Protein AF-A0A7Y3H5L2-F1 (afdb_monomer)

pLDDT: mean 88.48, std 7.71, range [59.91, 95.19]

Foldseek 3Di:
DDKWWWWFDDPLKIKIWIWDDDPPWIWIWIDILNHTQDIDIHQWDWGDNPVWNWIWTWGHDPVDIDIFIDTPNDTTDIGIDDPVVVLVVSVVSVSHD

Secondary structure (DSSP, 8-state):
-PPEEEEEEETTEEEEEEEEE-SS-EEEEEEETTEEEEEEEESEEEEEETTTTEEEEEEE-SS-EEEEEEETTEEEPPEEE-HHHHHHHHHHTT---

Nearest PDB structures (foldseek):
  6u3s-assembly1_A  TM=8.812E-01  e=5.044E+00  Homo sapiens
  7oa7-assembly1_A  TM=5.496E-01  e=4.078E+00  Streptococcus sanguinis
  1vyg-assembly1_A  TM=4.434E-01  e=8.585E+00  Schistosoma mansoni
  7oa8-assembly1_A  TM=3.319E-01  e=6.240E+00  Streptococcus sanguinis

Solvent-accessible surface area (backbone atoms only — not comparable to full-atom values): 5561 Å² total; per-residue (Å²): 118,76,68,47,39,28,35,38,76,57,99,90,44,43,38,37,42,38,40,36,53,52,102,88,43,27,42,38,36,38,25,48,62,81,43,76,74,52,75,48,70,42,52,58,50,76,48,70,46,92,90,49,66,32,37,40,39,38,42,52,54,101,87,50,74,50,75,50,34,28,45,78,83,40,81,51,73,68,44,79,48,56,71,70,63,48,52,53,51,34,35,77,69,70,60,49,130

Structure (mmCIF, N/CA/C/O backbone):
data_AF-A0A7Y3H5L2-F1
#
_entry.id   AF-A0A7Y3H5L2-F1
#
loop_
_atom_site.group_PDB
_atom_site.id
_atom_site.type_symbol
_atom_site.label_atom_id
_atom_site.label_alt_id
_atom_site.label_comp_id
_atom_site.label_asym_id
_atom_site.label_entity_id
_atom_site.label_seq_id
_atom_site.pdbx_PDB_ins_code
_atom_site.Cartn_x
_atom_site.Cartn_y
_atom_site.Cartn_z
_atom_site.occupancy
_atom_site.B_iso_or_equiv
_atom_site.auth_seq_id
_atom_site.auth_comp_id
_atom_site.auth_asym_id
_atom_site.auth_atom_id
_atom_site.pdbx_PDB_model_num
ATOM 1 N N . MET A 1 1 ? 16.400 6.114 -6.973 1.00 69.38 1 MET A N 1
ATOM 2 C CA . MET A 1 1 ? 14.996 6.553 -7.190 1.00 69.38 1 MET A CA 1
ATOM 3 C C . MET A 1 1 ? 14.257 6.649 -5.852 1.00 69.38 1 MET A C 1
ATOM 5 O O . MET A 1 1 ? 14.654 5.973 -4.912 1.00 69.38 1 MET A O 1
ATOM 9 N N . PHE A 1 2 ? 13.210 7.479 -5.730 1.00 81.50 2 PHE A N 1
ATOM 10 C CA . PHE A 1 2 ? 12.421 7.594 -4.489 1.00 81.50 2 PHE A CA 1
ATOM 11 C C . PHE A 1 2 ? 11.285 6.565 -4.429 1.00 81.50 2 PHE A C 1
ATOM 13 O O . PHE A 1 2 ? 10.659 6.266 -5.447 1.00 81.50 2 PHE A O 1
ATOM 20 N N . ALA A 1 3 ? 10.984 6.072 -3.225 1.00 89.44 3 ALA A N 1
ATOM 21 C CA . ALA A 1 3 ? 9.846 5.187 -3.001 1.00 89.44 3 ALA A CA 1
ATOM 22 C C . ALA A 1 3 ? 8.508 5.922 -3.204 1.00 89.44 3 ALA A C 1
ATOM 24 O O . ALA A 1 3 ? 8.342 7.080 -2.810 1.00 89.44 3 ALA A O 1
ATOM 25 N N . LYS A 1 4 ? 7.543 5.228 -3.807 1.00 92.38 4 LYS A N 1
ATOM 26 C CA . LYS A 1 4 ? 6.153 5.660 -3.967 1.00 92.38 4 LYS A CA 1
ATOM 27 C C . LYS A 1 4 ? 5.292 4.911 -2.953 1.00 92.38 4 LYS A C 1
ATOM 29 O O . LYS A 1 4 ? 5.480 3.713 -2.759 1.00 92.38 4 LYS A O 1
ATOM 34 N N . TYR A 1 5 ? 4.345 5.620 -2.348 1.00 94.38 5 TYR A N 1
ATOM 35 C CA . TYR A 1 5 ? 3.444 5.072 -1.340 1.00 94.38 5 TYR A CA 1
ATOM 36 C C . TYR A 1 5 ? 2.003 5.210 -1.807 1.00 94.38 5 TYR A C 1
ATOM 38 O O . TYR A 1 5 ? 1.605 6.244 -2.359 1.00 94.38 5 TYR A O 1
ATOM 46 N N . TYR A 1 6 ? 1.235 4.161 -1.567 1.00 94.94 6 TYR A N 1
ATOM 47 C CA . TYR A 1 6 ? -0.196 4.116 -1.789 1.00 94.94 6 TYR A CA 1
ATOM 48 C C . TYR A 1 6 ? -0.852 3.551 -0.542 1.00 94.94 6 TYR A C 1
ATOM 50 O O . TYR A 1 6 ? -0.252 2.712 0.126 1.00 94.94 6 TYR A O 1
ATOM 58 N N . TYR A 1 7 ? -2.051 4.011 -0.219 1.00 94.94 7 TYR A N 1
ATOM 59 C CA . TYR A 1 7 ? -2.754 3.540 0.962 1.00 94.94 7 TYR A CA 1
ATOM 60 C C . TYR A 1 7 ? -4.247 3.373 0.713 1.00 94.94 7 TYR A C 1
ATOM 62 O O . TYR A 1 7 ? -4.812 4.007 -0.181 1.00 94.94 7 TYR A O 1
ATOM 70 N N . ALA A 1 8 ? -4.871 2.537 1.530 1.00 94.56 8 ALA A N 1
ATOM 71 C CA . ALA A 1 8 ? -6.314 2.440 1.660 1.00 94.56 8 ALA A CA 1
ATOM 72 C C . ALA A 1 8 ? -6.685 2.218 3.126 1.00 94.56 8 ALA A C 1
ATOM 74 O O . ALA A 1 8 ? -5.914 1.632 3.885 1.00 94.56 8 ALA A O 1
ATOM 75 N N . GLU A 1 9 ? -7.875 2.681 3.496 1.00 92.62 9 GLU A N 1
ATOM 76 C CA . GLU A 1 9 ? -8.487 2.403 4.792 1.00 92.62 9 GLU A CA 1
ATOM 77 C C . GLU A 1 9 ? -9.671 1.463 4.574 1.00 92.62 9 GLU A C 1
ATOM 79 O O . GLU A 1 9 ? -10.493 1.707 3.687 1.00 92.62 9 GLU A O 1
ATOM 84 N N . TYR A 1 10 ? -9.764 0.400 5.367 1.00 90.62 10 TYR A N 1
ATOM 85 C CA . TYR A 1 10 ? -10.896 -0.525 5.338 1.00 90.62 10 TYR A CA 1
ATOM 86 C C . TYR A 1 10 ? -11.120 -1.103 6.735 1.00 90.62 10 TYR A C 1
ATOM 88 O O . TYR A 1 10 ? -10.178 -1.580 7.356 1.00 90.62 10 TYR A O 1
ATOM 96 N N . ASN A 1 11 ? -12.353 -1.021 7.245 1.00 87.56 11 ASN A N 1
ATOM 97 C CA . ASN A 1 11 ? -12.746 -1.500 8.580 1.00 87.56 11 ASN A CA 1
ATOM 98 C C . ASN A 1 11 ? -11.828 -1.057 9.741 1.00 87.56 11 ASN A C 1
ATOM 100 O O . ASN A 1 11 ? -11.660 -1.777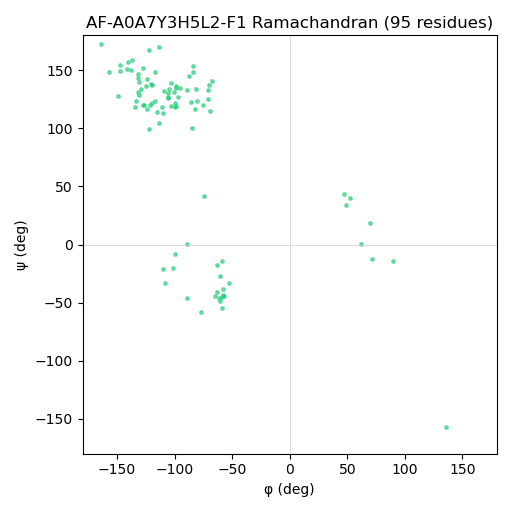 10.717 1.00 87.56 11 ASN A O 1
ATOM 104 N N . GLY A 1 12 ? -11.257 0.148 9.652 1.00 85.81 12 GLY A N 1
ATOM 105 C CA . GLY A 1 12 ? -10.358 0.700 10.673 1.00 85.81 12 GLY A CA 1
ATOM 106 C C . GLY A 1 12 ? -8.878 0.365 10.468 1.00 85.81 12 GLY A C 1
ATOM 107 O O . GLY A 1 12 ? -8.036 1.056 11.036 1.00 85.81 12 GLY A O 1
ATOM 108 N N . ASP A 1 13 ? -8.560 -0.595 9.599 1.00 89.62 13 ASP A N 1
ATOM 109 C CA . ASP A 1 13 ? -7.190 -0.940 9.229 1.00 89.62 13 ASP A CA 1
ATOM 110 C C . ASP A 1 13 ? -6.652 -0.024 8.124 1.00 89.62 13 ASP A C 1
ATOM 112 O O . ASP A 1 13 ? -7.388 0.417 7.232 1.00 89.62 13 ASP A O 1
ATOM 116 N N . ILE A 1 14 ? -5.339 0.221 8.153 1.00 91.69 14 ILE A N 1
ATOM 117 C CA . ILE A 1 14 ? -4.610 0.945 7.111 1.00 91.69 14 ILE A CA 1
ATOM 118 C C . ILE A 1 14 ? -3.698 -0.016 6.364 1.00 91.69 14 ILE A C 1
ATOM 120 O O . ILE A 1 14 ? -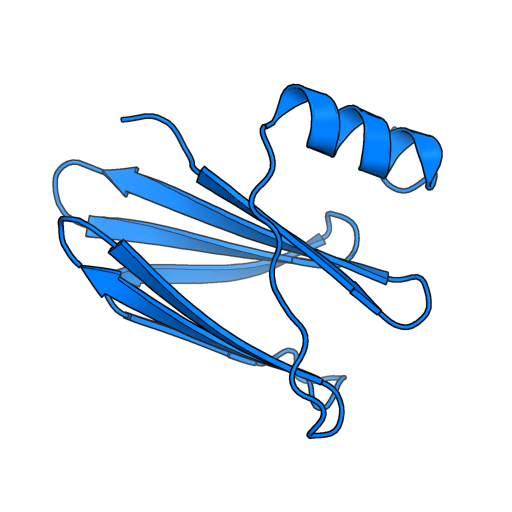2.737 -0.562 6.908 1.00 91.69 14 ILE A O 1
ATOM 124 N N . TYR A 1 15 ? -3.960 -0.149 5.072 1.00 93.38 15 TYR A N 1
ATOM 125 C CA . TYR A 1 15 ? -3.141 -0.913 4.147 1.00 93.38 15 TYR A CA 1
ATOM 126 C C . TYR A 1 15 ? -2.212 0.048 3.426 1.00 93.38 15 TYR A C 1
ATOM 128 O O . TYR A 1 15 ? -2.674 1.027 2.838 1.00 93.38 15 TYR A O 1
ATOM 136 N N . VAL A 1 16 ? -0.910 -0.222 3.446 1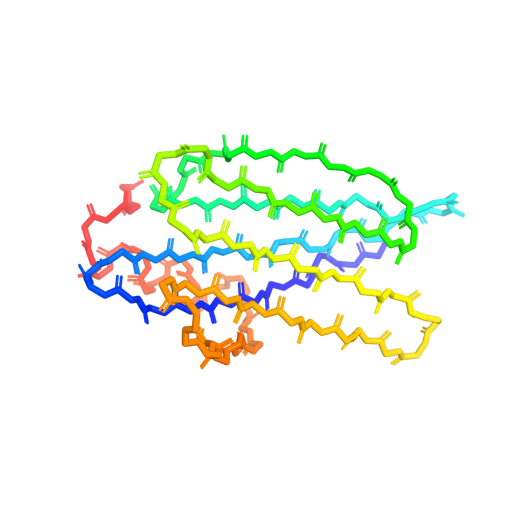.00 94.94 16 VAL A N 1
ATOM 137 C CA . VAL A 1 16 ? 0.093 0.603 2.767 1.00 94.94 16 VAL A CA 1
ATOM 138 C C . VAL A 1 16 ? 0.848 -0.244 1.762 1.00 94.94 16 VAL A C 1
ATOM 140 O O . VAL A 1 16 ? 1.536 -1.195 2.114 1.00 94.94 16 VAL A O 1
ATOM 143 N N . TYR A 1 17 ? 0.777 0.149 0.498 1.00 95.19 17 TYR A N 1
ATOM 144 C CA . TYR A 1 17 ? 1.603 -0.400 -0.560 1.00 95.19 17 TYR A CA 1
ATOM 145 C C . TYR A 1 17 ? 2.799 0.520 -0.835 1.00 95.19 17 TYR A C 1
ATOM 147 O O . TYR A 1 17 ? 2.641 1.680 -1.233 1.00 95.19 17 TYR A O 1
ATOM 155 N N . ARG A 1 18 ? 4.012 -0.003 -0.640 1.00 94.25 18 ARG A N 1
ATOM 156 C CA . ARG A 1 18 ? 5.279 0.675 -0.929 1.00 94.25 18 ARG A CA 1
ATOM 157 C C . ARG A 1 18 ? 5.906 0.092 -2.185 1.00 94.25 18 ARG A C 1
ATOM 159 O O . ARG A 1 18 ? 6.182 -1.098 -2.260 1.00 94.25 18 ARG A O 1
ATOM 166 N N . LEU A 1 19 ? 6.223 0.972 -3.125 1.00 93.06 19 LEU A N 1
ATOM 167 C CA . LEU A 1 19 ? 6.980 0.658 -4.328 1.00 93.06 19 LEU A CA 1
ATOM 168 C C . LEU A 1 19 ? 8.313 1.399 -4.292 1.00 93.06 19 LEU A C 1
ATOM 170 O O . LEU A 1 19 ? 8.336 2.627 -4.391 1.00 93.06 19 LEU A O 1
ATOM 174 N N . LYS A 1 20 ? 9.422 0.675 -4.194 1.00 92.00 20 LYS A N 1
ATOM 175 C CA . LYS A 1 20 ? 10.777 1.224 -4.249 1.00 92.00 20 LYS A CA 1
ATOM 176 C C . LYS A 1 20 ? 1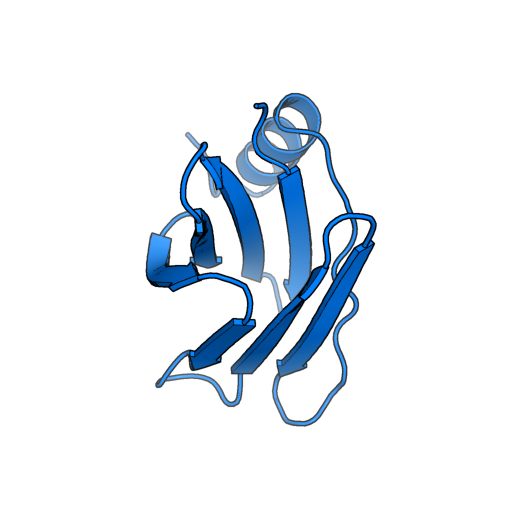1.470 0.716 -5.521 1.00 92.00 20 LYS A C 1
ATOM 178 O O . LYS A 1 20 ? 11.857 -0.447 -5.575 1.00 92.00 20 LYS A O 1
ATOM 183 N N . PRO A 1 21 ? 11.605 1.561 -6.556 1.00 87.12 21 PRO A N 1
ATOM 184 C CA . PRO A 1 21 ? 12.352 1.193 -7.750 1.00 87.12 21 PRO A CA 1
ATOM 185 C C . PRO A 1 21 ? 13.850 1.120 -7.441 1.00 87.12 21 PRO A C 1
ATOM 187 O O . PRO A 1 21 ? 14.382 2.015 -6.776 1.00 87.12 21 PRO A O 1
ATOM 190 N N . ASP A 1 22 ? 14.507 0.095 -7.964 1.00 83.38 22 ASP A N 1
ATOM 191 C CA . ASP A 1 22 ? 15.959 -0.057 -8.015 1.00 83.38 22 ASP A CA 1
ATOM 192 C C . ASP A 1 22 ? 16.408 -0.223 -9.479 1.00 83.38 22 ASP A C 1
ATOM 194 O O . ASP A 1 22 ? 15.579 -0.446 -10.365 1.00 83.38 22 ASP A O 1
ATOM 198 N N . ASP A 1 23 ? 17.710 -0.125 -9.747 1.00 77.19 23 ASP A N 1
ATOM 199 C CA . ASP A 1 23 ? 18.268 -0.127 -11.109 1.00 77.19 23 ASP A CA 1
ATOM 200 C C . ASP A 1 23 ? 18.006 -1.441 -11.873 1.00 77.19 23 ASP A C 1
ATOM 202 O O . ASP A 1 23 ? 18.089 -1.480 -13.100 1.00 77.19 23 ASP A O 1
ATOM 206 N N . LYS A 1 24 ? 17.663 -2.523 -11.160 1.00 78.94 24 LYS A N 1
ATOM 207 C CA . LYS A 1 24 ? 17.396 -3.853 -11.738 1.00 78.94 24 LYS A CA 1
ATOM 208 C C . LYS A 1 24 ? 15.922 -4.265 -11.718 1.00 78.94 24 LYS A C 1
ATOM 210 O O . LYS A 1 24 ? 15.486 -4.997 -12.602 1.00 78.94 24 LYS A O 1
ATOM 215 N N . GLN A 1 25 ? 15.161 -3.853 -10.704 1.00 84.06 25 GLN A N 1
ATOM 216 C CA . GLN A 1 25 ? 13.781 -4.299 -10.473 1.00 84.06 25 GLN A CA 1
ATOM 217 C C . GLN A 1 25 ? 13.057 -3.375 -9.487 1.00 84.06 25 GLN A C 1
ATOM 219 O O . GLN A 1 25 ? 13.679 -2.518 -8.866 1.00 84.06 25 GLN A O 1
ATOM 224 N N . ASN A 1 26 ? 11.748 -3.562 -9.289 1.00 88.75 26 ASN A N 1
ATOM 225 C CA . ASN A 1 26 ? 11.049 -2.886 -8.198 1.00 88.75 26 ASN A CA 1
ATOM 226 C C . ASN A 1 26 ? 10.952 -3.784 -6.969 1.00 88.75 26 ASN A C 1
ATOM 228 O O . ASN A 1 26 ? 10.556 -4.942 -7.073 1.00 88.75 26 ASN A O 1
ATOM 232 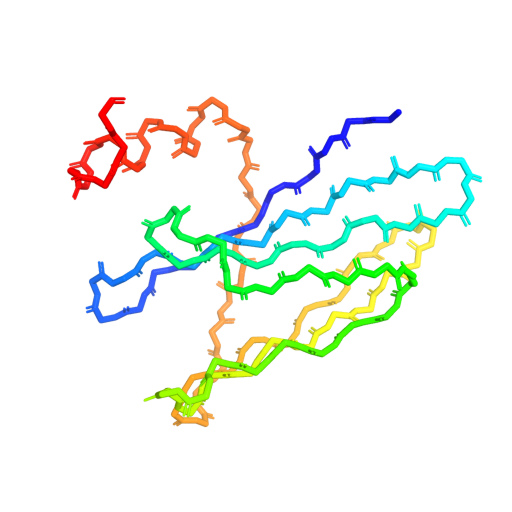N N . GLU A 1 27 ? 11.248 -3.221 -5.805 1.00 92.88 27 GLU A N 1
ATOM 233 C CA . GLU A 1 27 ? 10.886 -3.782 -4.511 1.00 92.88 27 GLU A CA 1
ATOM 234 C C . GLU A 1 27 ? 9.466 -3.317 -4.156 1.00 92.88 27 GLU A C 1
ATOM 236 O O . GLU A 1 27 ? 9.167 -2.120 -4.116 1.00 92.88 27 GLU A O 1
ATOM 241 N N . MET A 1 28 ? 8.581 -4.279 -3.931 1.00 93.94 28 MET A N 1
ATOM 242 C CA . MET A 1 28 ? 7.158 -4.090 -3.688 1.00 93.94 28 MET A CA 1
ATOM 243 C C . MET A 1 28 ? 6.838 -4.651 -2.306 1.00 93.94 28 MET A C 1
ATOM 245 O O . MET A 1 28 ? 7.087 -5.825 -2.043 1.00 93.94 28 MET A O 1
ATOM 249 N N . THR A 1 29 ? 6.298 -3.832 -1.414 1.00 94.62 29 THR A N 1
ATOM 250 C CA . THR A 1 29 ? 6.030 -4.234 -0.029 1.00 94.62 29 THR A CA 1
ATOM 251 C C . THR A 1 29 ? 4.616 -3.843 0.356 1.00 94.62 29 THR A C 1
ATOM 253 O O . THR A 1 29 ? 4.216 -2.699 0.133 1.00 94.62 29 THR A O 1
ATOM 256 N N . LEU A 1 30 ? 3.871 -4.778 0.939 1.00 94.38 30 LEU A N 1
ATOM 257 C CA . LEU A 1 30 ? 2.558 -4.519 1.516 1.00 94.38 30 LEU A CA 1
ATOM 258 C C . LEU A 1 30 ? 2.665 -4.512 3.039 1.00 94.38 30 LEU A C 1
ATOM 260 O O . LEU A 1 30 ? 3.224 -5.434 3.631 1.00 94.38 30 LEU A O 1
ATOM 264 N N . PHE A 1 31 ? 2.112 -3.474 3.651 1.00 93.31 31 PHE A N 1
ATOM 265 C CA . PHE A 1 31 ? 1.977 -3.338 5.091 1.00 93.31 31 PHE A CA 1
ATOM 266 C C . PHE A 1 31 ? 0.500 -3.281 5.466 1.00 93.31 31 PHE A C 1
ATOM 268 O O . PHE A 1 31 ? -0.309 -2.727 4.713 1.00 93.31 31 PHE A O 1
ATOM 275 N N . LYS A 1 32 ? 0.176 -3.790 6.649 1.0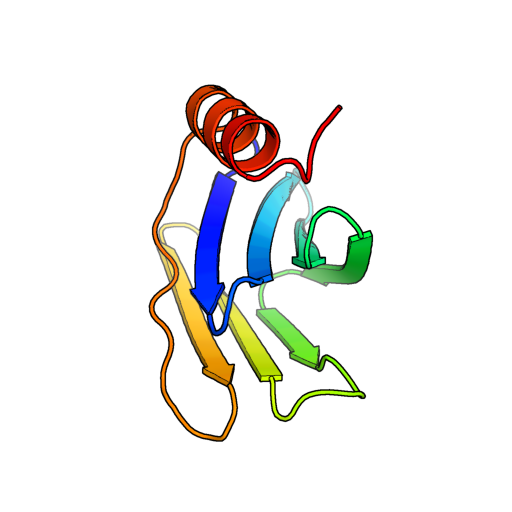0 92.06 32 LYS A N 1
ATOM 276 C CA . LYS A 1 32 ? -1.111 -3.621 7.316 1.00 92.06 32 LYS A CA 1
ATOM 277 C C . LYS A 1 32 ? -0.831 -3.076 8.709 1.00 92.06 32 LYS A C 1
ATOM 279 O O . LYS A 1 32 ? -0.106 -3.714 9.456 1.00 92.06 32 LYS A O 1
ATOM 284 N N . ASN A 1 33 ? -1.361 -1.899 9.037 1.00 89.94 33 ASN A N 1
ATOM 285 C CA . ASN A 1 33 ? -1.118 -1.235 10.324 1.00 89.94 33 ASN A CA 1
ATOM 286 C C . ASN A 1 33 ? 0.376 -1.217 10.705 1.00 89.94 33 ASN A C 1
ATOM 288 O O . ASN A 1 33 ? 0.738 -1.518 11.832 1.00 89.94 33 ASN A O 1
ATOM 292 N N . GLU A 1 34 ? 1.234 -0.912 9.726 1.00 86.06 34 GLU A N 1
ATOM 293 C CA . GLU A 1 34 ? 2.709 -0.911 9.819 1.00 86.06 34 GLU A CA 1
ATOM 294 C C . GLU A 1 34 ? 3.415 -2.256 9.923 1.00 86.06 34 GLU A C 1
ATOM 296 O O . GLU A 1 34 ? 4.617 -2.330 9.654 1.00 86.06 34 GLU A O 1
ATOM 301 N N . GLU A 1 35 ? 2.688 -3.332 10.178 1.00 88.81 35 GLU A N 1
ATOM 302 C CA . GLU A 1 35 ? 3.244 -4.668 10.077 1.00 88.81 35 GLU A CA 1
ATOM 303 C C . GLU A 1 35 ? 3.478 -5.012 8.609 1.00 88.81 35 GLU A C 1
ATOM 305 O O . GLU A 1 35 ? 2.584 -4.916 7.760 1.00 88.81 35 GLU A O 1
ATOM 310 N N . GLN A 1 36 ? 4.711 -5.398 8.284 1.00 91.75 36 GLN A N 1
ATOM 311 C CA . GLN A 1 36 ? 5.033 -5.885 6.953 1.00 91.75 36 GLN A CA 1
ATOM 312 C C . GLN A 1 36 ? 4.361 -7.243 6.749 1.00 91.75 36 GLN A C 1
ATOM 314 O O . GLN A 1 36 ? 4.736 -8.226 7.381 1.00 91.75 36 GLN A O 1
ATOM 319 N N . VAL A 1 37 ? 3.416 -7.300 5.816 1.00 90.62 37 VAL A N 1
ATOM 320 C CA . VAL A 1 37 ? 2.727 -8.537 5.446 1.00 90.62 37 VAL A CA 1
ATOM 321 C C . VAL A 1 37 ? 3.637 -9.379 4.562 1.00 90.62 37 VAL A C 1
ATOM 323 O O . VAL A 1 37 ? 3.945 -10.527 4.862 1.00 90.62 37 VAL A O 1
ATOM 326 N N . GLU A 1 38 ? 4.056 -8.811 3.432 1.00 92.44 38 GLU A N 1
ATOM 327 C CA . GLU A 1 38 ? 4.790 -9.544 2.410 1.00 92.44 38 GLU A CA 1
ATOM 328 C C . GLU A 1 38 ? 5.608 -8.574 1.547 1.00 92.44 38 GLU A C 1
ATOM 330 O O . GLU A 1 38 ? 5.231 -7.419 1.314 1.00 92.44 38 GLU A O 1
ATOM 335 N N . GLN A 1 39 ? 6.752 -9.060 1.067 1.00 93.69 39 GLN A N 1
ATOM 336 C CA . GLN A 1 39 ? 7.667 -8.343 0.187 1.00 93.69 39 GLN A CA 1
ATOM 337 C C . GLN A 1 39 ? 7.915 -9.168 -1.075 1.00 93.69 39 GLN A C 1
ATOM 339 O O . GLN A 1 39 ? 8.128 -10.377 -1.017 1.00 93.69 39 GLN A O 1
ATOM 344 N N . ARG A 1 40 ? 7.904 -8.500 -2.228 1.00 93.12 40 ARG A N 1
ATOM 345 C CA . ARG A 1 40 ? 8.150 -9.097 -3.540 1.00 93.12 40 ARG A CA 1
ATOM 346 C C . ARG A 1 40 ? 9.059 -8.217 -4.374 1.00 93.12 40 ARG A C 1
ATOM 348 O O . ARG A 1 40 ? 9.145 -7.009 -4.167 1.00 93.12 40 ARG A O 1
ATOM 355 N N . PHE A 1 41 ? 9.687 -8.830 -5.366 1.00 92.06 41 PHE A N 1
ATOM 356 C CA . PHE A 1 41 ? 10.541 -8.142 -6.317 1.00 92.06 41 PHE A CA 1
ATOM 357 C C . PHE A 1 41 ? 10.079 -8.398 -7.750 1.00 92.06 41 PHE A C 1
ATOM 359 O O . PHE A 1 41 ? 9.651 -9.503 -8.074 1.00 92.06 41 PHE A O 1
ATOM 366 N N . GLY A 1 42 ? 10.159 -7.379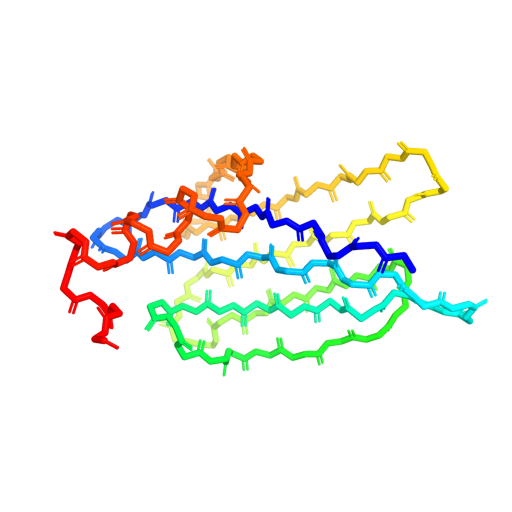 -8.604 1.00 90.94 42 GLY A N 1
ATOM 367 C CA . GLY A 1 42 ? 9.855 -7.490 -10.031 1.00 90.94 42 GLY A CA 1
ATOM 368 C C . GLY A 1 42 ? 9.011 -6.336 -10.567 1.00 90.94 42 GLY A C 1
ATOM 369 O O . GLY A 1 42 ? 8.995 -5.233 -10.025 1.00 90.94 42 GLY A O 1
ATOM 370 N N . PHE A 1 43 ? 8.315 -6.585 -11.675 1.00 88.69 43 PHE A N 1
ATOM 371 C CA . PHE A 1 43 ? 7.387 -5.625 -12.288 1.00 88.69 43 PHE A CA 1
ATOM 372 C C . PHE A 1 43 ? 5.926 -5.932 -11.967 1.00 88.69 43 PHE A C 1
ATOM 374 O O . PHE A 1 43 ? 5.079 -5.053 -12.063 1.00 88.69 43 PHE A O 1
ATOM 381 N N . THR A 1 44 ? 5.619 -7.162 -11.574 1.00 91.69 44 THR A N 1
ATOM 382 C CA . THR A 1 44 ? 4.272 -7.606 -11.214 1.00 91.69 44 THR A CA 1
ATOM 383 C C . THR A 1 44 ? 4.320 -8.349 -9.895 1.00 91.69 44 THR A C 1
ATOM 385 O O . THR A 1 44 ? 5.262 -9.102 -9.655 1.00 91.69 44 THR A O 1
ATOM 388 N N . GLY A 1 45 ? 3.299 -8.178 -9.066 1.00 91.50 45 GLY A N 1
ATOM 389 C CA . GLY A 1 45 ? 3.191 -8.858 -7.783 1.00 91.50 45 GLY A CA 1
ATOM 390 C C . GLY A 1 45 ? 1.740 -9.143 -7.433 1.00 91.50 45 GLY A C 1
ATOM 391 O O . GLY A 1 45 ? 0.845 -8.392 -7.814 1.00 91.50 45 GLY A O 1
ATOM 392 N N . GLU A 1 46 ? 1.516 -10.227 -6.702 1.00 93.75 46 GLU A N 1
ATOM 393 C CA . GLU A 1 46 ? 0.234 -10.522 -6.073 1.00 93.75 46 GLU A CA 1
ATOM 394 C C . GLU A 1 46 ? 0.476 -10.803 -4.592 1.00 93.75 46 GLU A C 1
ATOM 396 O O . GLU A 1 46 ? 1.215 -11.725 -4.244 1.00 93.75 46 GLU A O 1
ATOM 401 N N . PHE A 1 47 ? -0.146 -10.003 -3.737 1.00 92.31 47 PHE A N 1
ATOM 402 C CA . PHE A 1 47 ? -0.091 -10.128 -2.289 1.00 92.31 47 PHE A CA 1
ATOM 403 C C . PHE A 1 47 ? -1.404 -10.714 -1.789 1.00 92.31 47 PHE A C 1
ATOM 405 O O . PHE A 1 47 ? -2.480 -10.261 -2.194 1.00 92.31 47 PHE A O 1
ATOM 412 N N . ARG A 1 48 ? -1.321 -11.707 -0.904 1.00 89.69 48 ARG A N 1
ATOM 413 C CA . ARG A 1 48 ? -2.487 -12.351 -0.288 1.00 89.69 48 ARG A CA 1
ATOM 414 C C . ARG A 1 48 ? -2.347 -12.257 1.226 1.00 89.69 48 ARG A C 1
ATOM 416 O O . ARG A 1 48 ? -1.417 -12.837 1.778 1.00 89.69 48 ARG A O 1
ATOM 423 N N . LEU A 1 49 ? -3.261 -11.560 1.900 1.00 83.44 49 LEU A N 1
ATOM 424 C CA . LEU A 1 49 ? -3.296 -11.577 3.364 1.00 83.44 49 LEU A CA 1
ATOM 425 C C . LEU A 1 49 ? -4.091 -12.804 3.804 1.00 83.44 49 LEU A C 1
ATOM 427 O O . LEU A 1 49 ? -5.306 -12.786 3.753 1.00 83.44 49 LEU A O 1
ATOM 431 N N . GLY A 1 50 ? -3.422 -13.886 4.206 1.00 62.66 50 GLY A N 1
ATOM 432 C CA . GLY A 1 50 ? -4.048 -15.201 4.431 1.00 62.66 50 GLY A CA 1
ATOM 433 C C . GLY A 1 50 ? -5.184 -15.267 5.465 1.00 62.66 50 GLY A C 1
ATOM 434 O O . GLY A 1 50 ? -5.924 -16.246 5.460 1.00 62.66 50 GLY A O 1
ATOM 435 N N . ASN A 1 51 ? -5.351 -14.238 6.302 1.00 66.56 51 ASN A N 1
ATOM 436 C CA . ASN A 1 51 ? -6.415 -14.167 7.311 1.00 66.56 51 ASN A CA 1
ATOM 437 C C . ASN A 1 51 ? -7.620 -13.315 6.875 1.00 66.56 51 ASN A C 1
ATOM 439 O O . ASN A 1 51 ? -8.640 -13.305 7.554 1.00 66.56 51 ASN A O 1
ATOM 443 N N . GLU A 1 52 ? -7.522 -12.618 5.744 1.00 65.38 52 GLU A N 1
ATOM 444 C CA . GLU A 1 52 ? -8.569 -11.760 5.193 1.00 65.38 52 GLU A CA 1
ATOM 445 C C . GLU A 1 52 ? -8.808 -12.174 3.741 1.00 65.38 52 GLU A C 1
ATOM 447 O O . GLU A 1 52 ? -7.892 -12.616 3.051 1.00 65.38 52 GLU A O 1
ATOM 452 N N . ASN A 1 53 ? -10.008 -11.997 3.190 1.00 79.81 53 ASN A N 1
ATOM 453 C CA . ASN A 1 53 ? -10.194 -12.164 1.742 1.00 79.81 53 ASN A CA 1
ATOM 454 C C . ASN A 1 53 ? -9.596 -10.971 0.965 1.00 79.81 53 ASN A C 1
ATOM 456 O O . ASN A 1 53 ? -10.204 -10.459 0.025 1.00 79.81 53 ASN A O 1
ATOM 460 N N . ALA A 1 54 ? -8.411 -10.513 1.376 1.00 85.56 54 ALA A N 1
ATOM 461 C CA . ALA A 1 54 ? -7.700 -9.367 0.857 1.00 85.56 54 ALA A CA 1
ATOM 462 C C . ALA A 1 54 ? -6.604 -9.805 -0.123 1.00 85.56 54 ALA A C 1
ATOM 464 O O . ALA A 1 54 ? -5.695 -10.578 0.204 1.00 85.56 54 ALA A O 1
ATOM 465 N N . ARG A 1 55 ? -6.691 -9.301 -1.354 1.00 92.75 55 ARG A N 1
ATOM 466 C CA . ARG A 1 55 ? -5.744 -9.562 -2.439 1.00 92.75 55 ARG A CA 1
ATOM 467 C C . ARG A 1 55 ? -5.369 -8.263 -3.116 1.00 92.75 55 ARG A C 1
ATOM 469 O O . ARG A 1 55 ? -6.237 -7.558 -3.624 1.00 92.75 55 ARG A O 1
ATOM 476 N N . LEU A 1 56 ? -4.076 -7.973 -3.160 1.00 94.00 56 LEU A N 1
ATOM 477 C CA . LEU A 1 56 ? -3.537 -6.852 -3.915 1.00 94.00 56 LEU A CA 1
ATOM 478 C C . LEU A 1 56 ? -2.750 -7.384 -5.107 1.00 94.00 56 LEU A C 1
ATOM 480 O O . LEU A 1 56 ? -1.682 -7.968 -4.940 1.00 94.00 56 LEU A O 1
ATOM 484 N N . TRP A 1 57 ? -3.246 -7.127 -6.310 1.00 94.69 57 TRP A N 1
ATOM 485 C CA . TRP A 1 57 ? -2.493 -7.331 -7.536 1.00 94.69 57 TRP A CA 1
ATOM 486 C C . TRP A 1 57 ? -1.894 -6.011 -8.012 1.00 94.69 57 TRP A C 1
ATOM 488 O O . TRP A 1 57 ? -2.565 -4.976 -8.039 1.00 94.69 57 TRP A O 1
ATOM 498 N N . VAL A 1 58 ? -0.625 -6.040 -8.404 1.00 93.75 58 VAL A N 1
ATOM 499 C CA . VAL A 1 58 ? 0.094 -4.872 -8.910 1.00 93.75 58 VAL A CA 1
ATOM 500 C C . VAL A 1 58 ? 0.806 -5.192 -10.213 1.00 93.75 58 VAL A C 1
ATOM 502 O O . VAL A 1 58 ? 1.419 -6.249 -10.377 1.00 93.75 58 VAL A O 1
ATOM 505 N N . LYS A 1 59 ? 0.764 -4.234 -11.139 1.00 92.12 59 LYS A N 1
ATOM 506 C CA . LYS A 1 59 ? 1.552 -4.247 -12.370 1.00 92.12 59 LYS A CA 1
ATOM 507 C C . LYS A 1 59 ? 2.184 -2.889 -12.598 1.00 92.12 59 LYS A C 1
ATOM 509 O O . LYS A 1 59 ? 1.502 -1.884 -12.797 1.00 92.12 59 LYS A O 1
ATOM 514 N N . HIS A 1 60 ? 3.504 -2.890 -12.620 1.00 85.00 60 HIS A N 1
ATOM 515 C CA . HIS A 1 60 ? 4.347 -1.745 -12.890 1.00 85.00 60 HIS A CA 1
ATOM 516 C C . HIS A 1 60 ? 4.838 -1.787 -14.327 1.00 85.00 60 HIS A C 1
ATOM 518 O O . HIS A 1 60 ? 5.336 -2.790 -14.830 1.00 85.00 60 HIS A O 1
ATOM 524 N N . THR A 1 61 ? 4.689 -0.650 -14.983 1.00 79.50 61 THR A N 1
ATOM 525 C CA . THR A 1 61 ? 5.323 -0.321 -16.254 1.00 79.50 61 THR A CA 1
ATOM 526 C C . THR A 1 61 ? 6.300 0.824 -16.005 1.00 79.50 61 THR A C 1
ATOM 528 O O . THR A 1 61 ? 6.261 1.448 -14.942 1.00 79.50 61 THR A O 1
ATOM 531 N N . LEU A 1 62 ? 7.141 1.148 -16.988 1.00 70.00 62 LEU A N 1
ATOM 532 C CA . LEU A 1 62 ? 8.074 2.279 -16.898 1.00 70.00 62 LEU A CA 1
ATOM 533 C C . LEU A 1 62 ? 7.382 3.601 -16.510 1.00 70.00 62 LEU A C 1
ATOM 535 O O . LEU A 1 62 ? 7.962 4.417 -15.799 1.00 70.00 62 LEU A O 1
ATOM 539 N N . LEU A 1 63 ? 6.132 3.800 -16.943 1.00 72.56 63 LEU A N 1
ATOM 540 C CA . LEU A 1 63 ? 5.414 5.072 -16.806 1.00 72.56 63 LEU A CA 1
ATOM 541 C C . LEU A 1 63 ? 4.252 5.034 -15.805 1.00 72.56 63 LEU A C 1
ATOM 543 O O . LEU A 1 63 ? 3.831 6.080 -15.315 1.00 72.56 63 LEU A O 1
ATOM 547 N N . SER A 1 64 ? 3.715 3.855 -15.484 1.00 78.19 64 SER A N 1
ATOM 548 C CA . SER A 1 64 ? 2.495 3.742 -14.676 1.00 78.19 64 SER A CA 1
ATOM 549 C C . SER A 1 64 ? 2.469 2.500 -13.793 1.00 78.19 64 SER A C 1
ATOM 551 O O . SER A 1 64 ? 3.081 1.477 -14.106 1.00 78.19 64 SER A O 1
ATOM 553 N N . SER A 1 65 ? 1.712 2.594 -12.704 1.00 82.56 65 SER A N 1
ATOM 554 C CA . SER A 1 65 ? 1.402 1.478 -11.816 1.00 82.56 65 SER A CA 1
ATOM 555 C C . SER A 1 65 ? -0.102 1.244 -11.845 1.00 82.56 65 SER A C 1
ATOM 557 O O . SER A 1 65 ? -0.862 2.166 -11.554 1.00 82.56 65 SER A O 1
ATOM 559 N N . LYS A 1 66 ? -0.525 0.029 -12.190 1.00 90.19 66 LYS A N 1
ATOM 560 C CA . LYS A 1 66 ? -1.906 -0.425 -12.017 1.00 90.19 66 LYS A CA 1
ATOM 561 C C . LYS A 1 66 ? -1.990 -1.249 -10.740 1.00 90.19 66 LYS A C 1
ATOM 563 O O . LYS A 1 66 ? -1.116 -2.082 -10.499 1.00 90.19 66 LYS A O 1
ATOM 568 N N . HIS A 1 67 ? -3.032 -1.005 -9.956 1.00 93.12 67 HIS A N 1
ATOM 569 C CA . HIS A 1 67 ? -3.301 -1.726 -8.721 1.00 93.12 67 HIS A CA 1
ATOM 570 C C . HIS A 1 67 ? -4.745 -2.216 -8.753 1.00 93.12 67 HIS A C 1
ATOM 572 O O . HIS A 1 67 ? -5.645 -1.446 -9.081 1.00 93.12 67 HIS A O 1
ATOM 578 N N . GLU A 1 68 ? -4.954 -3.475 -8.402 1.00 94.69 68 GLU A N 1
ATOM 579 C CA . GLU A 1 68 ? -6.269 -4.043 -8.149 1.00 94.69 68 GLU A CA 1
ATOM 580 C C . GLU A 1 68 ? -6.250 -4.585 -6.726 1.00 94.69 68 GLU A C 1
ATOM 582 O O . GLU A 1 68 ? -5.687 -5.648 -6.465 1.00 94.69 68 GLU A O 1
ATOM 587 N N . PHE A 1 69 ? -6.794 -3.804 -5.794 1.00 94.31 69 PHE A N 1
ATOM 588 C CA . PHE A 1 69 ? -6.887 -4.206 -4.401 1.00 94.31 69 PHE A CA 1
ATOM 589 C C . PHE A 1 69 ? -8.317 -4.625 -4.103 1.00 94.31 69 PHE A C 1
ATOM 591 O O . PHE A 1 69 ? -9.238 -3.830 -4.269 1.00 94.31 69 PHE A O 1
ATOM 598 N N . ARG A 1 70 ? -8.516 -5.875 -3.698 1.00 93.88 70 ARG A N 1
ATOM 599 C CA . ARG A 1 70 ? -9.823 -6.388 -3.297 1.00 93.88 70 ARG A CA 1
ATOM 600 C C . ARG A 1 70 ? -9.779 -6.853 -1.861 1.00 93.88 70 ARG A C 1
ATOM 602 O O . ARG A 1 70 ? -8.829 -7.536 -1.506 1.00 93.88 70 ARG A O 1
ATOM 609 N N . ILE A 1 71 ? -10.807 -6.541 -1.084 1.00 90.69 71 ILE A N 1
ATOM 610 C CA . ILE A 1 71 ? -11.040 -7.097 0.253 1.00 90.69 71 ILE A CA 1
ATOM 611 C C . ILE A 1 71 ? -12.493 -7.558 0.292 1.00 90.69 71 ILE A C 1
ATOM 613 O O . ILE A 1 71 ? -13.367 -6.808 -0.129 1.00 90.69 71 ILE A O 1
ATOM 617 N N . ASP A 1 72 ? -12.755 -8.802 0.696 1.00 88.62 72 ASP A N 1
ATOM 618 C CA . ASP A 1 72 ? -14.110 -9.382 0.722 1.00 88.62 72 ASP A CA 1
ATOM 619 C C . ASP A 1 72 ? -14.852 -9.242 -0.625 1.00 88.62 72 ASP A C 1
ATOM 621 O O . ASP A 1 72 ? -16.039 -8.935 -0.691 1.00 88.62 72 ASP A O 1
ATOM 625 N N . ASN A 1 73 ? -14.122 -9.433 -1.733 1.00 86.50 73 ASN A N 1
ATOM 626 C CA . ASN A 1 73 ? -14.565 -9.197 -3.117 1.00 86.50 73 ASN A CA 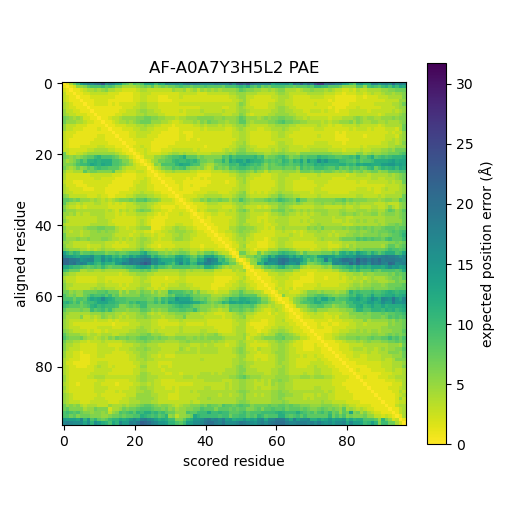1
ATOM 627 C C . ASN A 1 73 ? -14.950 -7.748 -3.476 1.00 86.50 73 ASN A C 1
ATOM 629 O O . ASN A 1 73 ? -15.270 -7.490 -4.640 1.00 86.50 73 ASN A O 1
ATOM 633 N N . MET A 1 74 ? -14.853 -6.792 -2.554 1.00 89.75 74 MET A N 1
ATOM 634 C CA . MET A 1 74 ? -15.012 -5.370 -2.842 1.00 89.75 74 MET A CA 1
ATOM 635 C C . MET A 1 74 ? -13.719 -4.785 -3.398 1.00 89.75 74 MET A C 1
ATOM 637 O O . MET A 1 74 ? -12.643 -5.014 -2.852 1.00 89.75 74 MET A O 1
ATOM 641 N N . LEU A 1 75 ? -13.820 -4.003 -4.474 1.00 93.25 75 LEU A N 1
ATOM 642 C CA . LEU A 1 75 ? -12.685 -3.252 -5.001 1.00 93.25 75 LEU A CA 1
ATOM 643 C C . LEU A 1 75 ? -12.407 -2.044 -4.097 1.00 93.25 75 LEU A C 1
ATOM 645 O O . LEU A 1 75 ? -13.259 -1.174 -3.934 1.00 93.25 75 LEU A O 1
ATOM 649 N N . ILE A 1 76 ? -11.202 -1.991 -3.542 1.00 93.44 76 ILE A N 1
ATOM 650 C CA . ILE A 1 76 ? -10.718 -0.919 -2.681 1.00 93.44 76 ILE A CA 1
ATOM 651 C C . ILE A 1 76 ? -9.730 -0.065 -3.476 1.00 93.44 76 ILE A C 1
ATOM 653 O O . ILE A 1 76 ? -8.756 -0.558 -4.045 1.00 93.44 76 ILE A O 1
ATOM 657 N N . GLU A 1 77 ? -9.968 1.242 -3.530 1.00 93.62 77 GLU A N 1
ATOM 658 C CA . GLU A 1 77 ? -9.084 2.155 -4.248 1.00 93.62 77 GLU A CA 1
ATOM 659 C C . GLU A 1 77 ? -7.851 2.509 -3.405 1.00 93.62 77 GLU A C 1
ATOM 661 O O . GLU A 1 77 ? -7.959 3.063 -2.309 1.00 93.62 77 GLU A O 1
ATOM 666 N N . LEU A 1 78 ? -6.661 2.247 -3.951 1.00 93.56 78 LEU A N 1
ATOM 667 C CA . LEU A 1 78 ? -5.403 2.708 -3.373 1.00 93.56 78 LEU A CA 1
ATOM 668 C C . LEU A 1 78 ? -5.120 4.162 -3.771 1.00 93.56 78 LEU A C 1
ATOM 670 O O . LEU A 1 78 ? -4.859 4.470 -4.937 1.00 93.56 78 LEU A O 1
ATOM 674 N N . LYS A 1 79 ? -5.071 5.053 -2.782 1.00 94.44 79 LYS A N 1
ATOM 675 C CA . LYS A 1 79 ? -4.757 6.474 -2.964 1.00 94.44 79 LYS A CA 1
ATOM 676 C C . LYS A 1 79 ? -3.261 6.711 -2.857 1.00 94.44 79 LYS A C 1
ATOM 678 O O . LYS A 1 79 ? -2.605 6.258 -1.922 1.00 94.44 79 LYS A O 1
ATOM 683 N N . LYS A 1 80 ? -2.697 7.461 -3.802 1.00 94.38 80 LYS A N 1
ATOM 684 C CA . LYS A 1 80 ? -1.280 7.846 -3.762 1.00 94.38 80 LYS A CA 1
ATOM 685 C C . LYS A 1 80 ? -1.041 8.874 -2.655 1.00 94.38 80 LYS A C 1
ATOM 687 O O . LYS A 1 80 ? -1.740 9.880 -2.585 1.00 94.38 80 LYS A O 1
ATOM 692 N N . ILE A 1 81 ? -0.004 8.669 -1.848 1.00 94.56 81 ILE A N 1
ATOM 693 C CA . ILE A 1 81 ? 0.343 9.550 -0.727 1.00 94.56 81 ILE A CA 1
ATOM 694 C C . ILE A 1 81 ? 1.859 9.786 -0.659 1.00 94.56 81 ILE A C 1
ATOM 696 O O . ILE A 1 81 ? 2.663 8.965 -1.100 1.00 94.56 81 ILE A O 1
ATOM 700 N N . ARG A 1 82 ? 2.279 10.952 -0.153 1.00 94.44 82 ARG A N 1
ATOM 701 C CA . ARG A 1 82 ? 3.696 11.236 0.144 1.00 94.44 82 ARG A CA 1
ATOM 702 C C . ARG A 1 82 ? 4.053 10.682 1.530 1.00 94.44 82 ARG A C 1
ATOM 704 O O . ARG A 1 82 ? 3.197 10.635 2.405 1.00 94.44 82 ARG A O 1
ATOM 711 N N . LEU A 1 83 ? 5.327 10.353 1.762 1.00 91.88 83 LEU A N 1
ATOM 712 C CA . LEU A 1 83 ? 5.784 9.756 3.028 1.00 91.88 83 LEU A CA 1
ATOM 713 C C . LEU A 1 83 ? 5.455 10.606 4.272 1.00 91.88 83 LEU A C 1
ATOM 715 O O . LEU A 1 83 ? 4.985 10.069 5.266 1.00 91.88 83 LEU A O 1
ATOM 719 N N . GLY A 1 84 ? 5.674 11.926 4.223 1.00 92.38 84 GLY A N 1
ATOM 720 C CA . GLY A 1 84 ? 5.391 12.817 5.359 1.00 92.38 84 GLY A CA 1
ATOM 721 C C . GLY A 1 84 ? 3.916 12.792 5.800 1.00 92.38 84 GLY A C 1
ATOM 722 O O . GLY A 1 84 ? 3.645 12.502 6.962 1.00 92.38 84 GLY A O 1
ATOM 723 N N . PRO A 1 85 ? 2.956 13.048 4.889 1.00 93.88 85 PRO A N 1
ATOM 724 C CA . PRO A 1 85 ? 1.527 12.893 5.166 1.00 93.88 85 PRO A CA 1
ATOM 725 C C . PRO A 1 85 ? 1.118 11.487 5.615 1.00 93.88 85 PRO A C 1
ATOM 727 O O . PRO A 1 85 ? 0.295 11.372 6.515 1.00 93.88 85 PRO A O 1
ATOM 730 N N . LEU A 1 86 ? 1.704 10.434 5.035 1.00 93.38 86 LEU A N 1
ATOM 731 C CA . LEU A 1 86 ? 1.426 9.055 5.445 1.00 93.38 86 LEU A CA 1
ATOM 732 C C . LEU A 1 86 ? 1.807 8.812 6.910 1.00 93.38 86 LEU A C 1
ATOM 734 O O . LEU A 1 86 ? 1.001 8.281 7.661 1.00 93.38 86 LEU A O 1
ATOM 738 N N . ARG A 1 87 ? 2.996 9.256 7.338 1.00 91.50 87 ARG A N 1
ATOM 739 C CA . ARG A 1 87 ? 3.413 9.155 8.746 1.00 91.50 87 ARG A CA 1
ATOM 740 C C . ARG A 1 87 ? 2.454 9.891 9.674 1.00 91.50 87 ARG A C 1
ATOM 742 O O . ARG A 1 87 ? 2.030 9.331 10.672 1.00 91.50 87 ARG A O 1
ATOM 749 N N . LYS A 1 88 ? 2.049 11.114 9.307 1.00 92.25 88 LYS A N 1
ATOM 750 C CA . LYS A 1 88 ? 1.046 11.869 10.076 1.00 92.25 88 LYS A CA 1
ATOM 751 C C . LYS A 1 88 ? -0.275 11.106 10.193 1.00 92.25 88 LYS A C 1
ATOM 753 O O . LYS A 1 88 ? -0.847 11.085 11.273 1.00 92.25 88 LYS A O 1
ATOM 758 N N . LEU A 1 89 ? -0.749 10.488 9.107 1.00 91.31 89 LEU A N 1
ATOM 759 C CA . LEU A 1 89 ? -1.972 9.681 9.112 1.00 91.31 89 LEU A CA 1
ATOM 760 C C . LEU A 1 89 ? -1.856 8.492 10.075 1.00 91.31 89 LEU A C 1
ATOM 762 O O . LEU A 1 89 ? -2.743 8.296 10.899 1.00 91.31 89 LEU A O 1
ATOM 766 N N . LEU A 1 90 ? -0.759 7.735 9.988 1.00 89.44 90 LEU A N 1
ATOM 767 C CA . LEU A 1 90 ? -0.521 6.571 10.843 1.00 89.44 90 LEU A CA 1
ATOM 768 C C . LEU A 1 90 ? -0.416 6.968 12.325 1.00 89.44 90 LEU A C 1
ATOM 770 O O . LEU A 1 90 ? -1.026 6.315 13.167 1.00 89.44 90 LEU A O 1
ATOM 774 N N . THR A 1 91 ? 0.261 8.077 12.647 1.00 90.06 91 THR A N 1
ATOM 775 C CA . THR A 1 91 ? 0.326 8.611 14.020 1.00 90.06 91 THR A CA 1
ATOM 776 C C . THR A 1 91 ? -1.036 9.073 14.528 1.00 90.06 91 THR A C 1
ATOM 778 O O . THR A 1 91 ? -1.418 8.741 15.645 1.00 90.06 91 THR A O 1
ATOM 781 N N . LEU A 1 92 ? -1.813 9.800 13.715 1.00 89.31 92 LEU A N 1
ATOM 782 C CA . LEU A 1 92 ? -3.162 10.246 14.099 1.00 89.31 92 LEU A CA 1
ATOM 783 C C . LEU A 1 92 ? -4.108 9.076 14.392 1.00 89.31 92 LEU A C 1
ATOM 785 O O . LEU A 1 92 ? -5.051 9.225 15.164 1.00 89.31 92 LEU A O 1
ATOM 789 N N . LYS A 1 93 ? -3.862 7.922 13.770 1.00 85.12 93 LYS A N 1
ATOM 790 C CA . LYS A 1 93 ? -4.632 6.690 13.955 1.00 85.12 93 LYS A CA 1
ATOM 791 C C . LYS A 1 93 ? -4.096 5.818 15.098 1.00 85.12 93 LYS A C 1
ATOM 793 O O . LYS A 1 93 ? -4.661 4.760 15.345 1.00 85.12 93 LYS A O 1
ATOM 798 N N . GLY A 1 94 ? -3.037 6.252 15.787 1.00 83.75 94 GLY A N 1
ATOM 799 C CA . GLY A 1 94 ? -2.405 5.505 16.878 1.00 83.75 94 GLY A CA 1
ATOM 800 C C . GLY A 1 94 ? -1.654 4.253 16.422 1.00 83.75 94 GLY A C 1
ATOM 801 O O . GLY A 1 94 ? -1.413 3.369 17.234 1.00 83.75 94 GLY A O 1
ATOM 802 N N . ILE A 1 95 ? -1.321 4.163 15.131 1.00 84.50 95 ILE A N 1
ATOM 803 C CA . ILE A 1 95 ? -0.614 3.019 14.547 1.00 84.50 95 ILE A CA 1
ATOM 804 C C . ILE A 1 95 ? 0.903 3.245 14.640 1.00 84.50 95 ILE A C 1
ATOM 806 O O . ILE A 1 95 ? 1.611 2.365 15.114 1.00 84.50 95 ILE A O 1
ATOM 810 N N . TYR A 1 96 ? 1.369 4.452 14.283 1.00 72.44 96 TYR A N 1
ATOM 811 C CA . TYR A 1 96 ? 2.787 4.841 14.323 1.00 72.44 96 TYR A CA 1
ATOM 812 C C . TYR A 1 96 ? 3.116 5.661 15.566 1.00 72.44 96 TYR A C 1
ATOM 814 O O . TYR A 1 96 ? 2.587 6.768 15.725 1.00 72.44 96 TYR A O 1
ATOM 822 N N . ASN A 1 97 ? 4.010 5.127 16.401 1.00 59.91 97 ASN A N 1
ATOM 823 C CA . ASN A 1 97 ? 4.611 5.807 17.556 1.00 59.91 97 ASN A CA 1
ATOM 824 C C . ASN A 1 97 ? 5.885 6.568 17.171 1.00 59.91 97 ASN A C 1
ATOM 826 O O . ASN A 1 97 ? 6.789 5.951 16.560 1.00 59.91 97 ASN A O 1
#

Mean predicted aligned error: 4.71 Å

Radius of gyration: 12.92 Å; Cα contacts (8 Å, |Δi|>4): 187; chains: 1; bounding box: 33×28×34 Å

Sequence (97 aa):
MFAKYYYAEYNGDIYVYRLKPDDKQNEMTLFKNEEQVEQRFGFTGEFRLG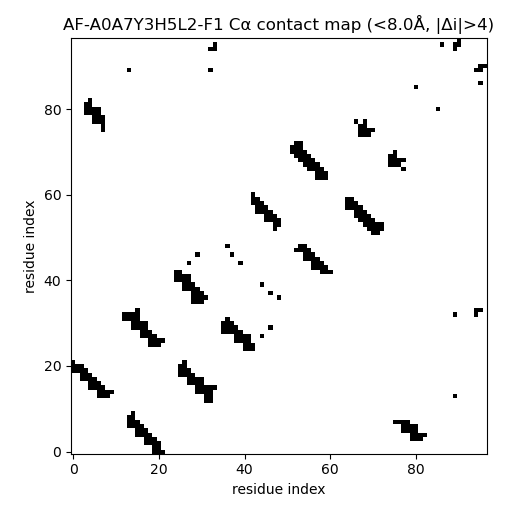NENARLWVKHTLLSSKHEFRIDNMLIELKKIRLGPLRKLLTLKGIYN